Protein AF-A0A183KPP9-F1 (afdb_monomer_lite)

Secondary structure (DSSP, 8-state):
-HHHHHHHS--S------S----TTSTHHHHHHHT--------HHHHHHTTSSPPP-------PPPHHHHHHHHH---

Organism: NCBI:txid6186

Structure (mmCIF, N/CA/C/O backbone):
data_AF-A0A183KPP9-F1
#
_entry.id   AF-A0A183KPP9-F1
#
loop_
_atom_site.group_PDB
_atom_site.id
_atom_site.type_symbol
_atom_site.label_atom_id
_atom_site.label_alt_id
_atom_site.label_comp_id
_atom_site.label_asym_id
_atom_site.label_entity_id
_atom_site.label_seq_id
_atom_site.pdbx_PDB_ins_code
_atom_site.Cartn_x
_atom_site.Cartn_y
_atom_site.Cartn_z
_atom_site.occupancy
_atom_site.B_iso_or_equiv
_atom_site.auth_seq_id
_atom_site.auth_comp_id
_atom_site.auth_asym_id
_atom_site.auth_atom_id
_atom_site.pdbx_PDB_model_num
ATOM 1 N N . MET A 1 1 ? -8.725 17.331 3.767 1.00 73.44 1 MET A N 1
ATOM 2 C CA . MET A 1 1 ? -10.140 16.897 3.679 1.00 73.44 1 MET A CA 1
ATOM 3 C C . MET A 1 1 ? -10.597 16.172 4.948 1.00 73.44 1 MET A C 1
ATOM 5 O O . MET A 1 1 ? -11.445 16.719 5.636 1.00 73.44 1 MET A O 1
ATOM 9 N N . PHE A 1 2 ? -9.986 15.040 5.330 1.00 78.81 2 PHE A N 1
ATOM 10 C CA . PHE A 1 2 ? -10.358 14.267 6.533 1.00 78.81 2 PHE A CA 1
ATOM 11 C C . PHE A 1 2 ? -10.414 15.075 7.838 1.00 78.81 2 PHE A C 1
ATOM 13 O O . PHE A 1 2 ? -11.427 15.030 8.527 1.00 78.81 2 PHE A O 1
ATOM 20 N N . ARG A 1 3 ? -9.386 15.882 8.144 1.00 84.31 3 ARG A N 1
ATOM 21 C CA . ARG A 1 3 ? -9.385 16.733 9.353 1.00 84.31 3 ARG A CA 1
ATOM 22 C C . ARG A 1 3 ? -10.619 17.643 9.442 1.00 84.31 3 ARG A C 1
ATOM 24 O O . ARG A 1 3 ? -11.195 17.758 10.510 1.00 84.31 3 ARG A O 1
ATOM 31 N N . ARG A 1 4 ? -11.068 18.219 8.317 1.00 90.25 4 ARG A N 1
ATOM 32 C CA . ARG A 1 4 ? -12.269 19.075 8.275 1.00 90.25 4 ARG A CA 1
ATOM 33 C C . ARG A 1 4 ? -13.543 18.290 8.581 1.00 90.25 4 ARG A C 1
ATOM 35 O O . ARG A 1 4 ? -14.388 18.773 9.320 1.00 90.25 4 ARG A O 1
ATOM 42 N N . VAL A 1 5 ? -13.687 17.084 8.033 1.00 90.12 5 VAL A N 1
ATOM 43 C CA . VAL A 1 5 ? -14.869 16.246 8.295 1.00 90.12 5 VAL A CA 1
ATOM 44 C C . VAL A 1 5 ? -14.929 15.859 9.769 1.00 90.12 5 VAL A C 1
ATOM 46 O O . VAL A 1 5 ? -15.981 15.979 10.380 1.00 90.12 5 VAL A O 1
ATOM 49 N N . LEU A 1 6 ? -13.793 15.491 10.364 1.00 88.06 6 LEU A N 1
ATOM 50 C CA . LEU A 1 6 ? -13.716 15.110 11.777 1.00 88.06 6 LEU A CA 1
ATOM 51 C C . LEU A 1 6 ? -14.000 16.271 12.739 1.00 88.06 6 LEU A C 1
ATOM 53 O O . LEU A 1 6 ? -14.445 16.024 13.854 1.00 88.06 6 LEU A O 1
ATOM 57 N N . THR A 1 7 ? -13.753 17.517 12.323 1.00 89.25 7 THR A N 1
ATOM 58 C CA . THR A 1 7 ? -14.148 18.706 13.096 1.00 89.25 7 THR A CA 1
ATOM 59 C C . THR A 1 7 ? -15.617 19.080 12.909 1.00 89.25 7 THR A C 1
ATOM 61 O O . THR A 1 7 ? -16.203 19.673 13.806 1.00 89.25 7 THR A O 1
ATOM 64 N N . LEU A 1 8 ? -16.208 18.766 11.751 1.00 94.25 8 LEU A N 1
ATOM 65 C CA . LEU A 1 8 ? -17.593 19.123 11.422 1.00 94.25 8 LEU A CA 1
ATOM 66 C C . LEU A 1 8 ? -18.603 18.084 11.921 1.00 94.25 8 LEU A C 1
ATOM 68 O O . LEU A 1 8 ? -19.687 18.445 12.364 1.00 94.25 8 LEU A O 1
ATOM 72 N N . VAL A 1 9 ? -18.257 16.800 11.841 1.00 92.06 9 VAL A N 1
ATOM 73 C CA . VAL A 1 9 ? -19.130 15.685 12.213 1.00 92.06 9 VAL A CA 1
ATOM 74 C C . VAL A 1 9 ? -18.622 15.077 13.512 1.00 92.06 9 VAL A C 1
ATOM 76 O O . VAL A 1 9 ? -17.602 14.385 13.538 1.00 92.06 9 VAL A O 1
ATOM 79 N N . GLN A 1 10 ? -19.350 15.329 14.596 1.00 91.62 10 GLN A N 1
ATOM 80 C CA . GLN A 1 10 ? -19.081 14.717 15.891 1.00 91.62 10 GLN A CA 1
ATOM 81 C C . GLN A 1 10 ? -19.717 13.326 15.942 1.00 91.62 10 GLN A C 1
ATOM 83 O O . GLN A 1 10 ? -20.928 13.178 15.812 1.00 91.62 10 GLN A O 1
ATOM 88 N N . ALA A 1 11 ? -18.889 12.301 16.126 1.00 91.62 11 ALA A N 1
ATOM 89 C CA . ALA A 1 11 ? -19.321 10.916 16.250 1.00 91.62 11 ALA A CA 1
ATOM 90 C C . ALA A 1 11 ? -18.528 10.226 17.361 1.00 91.62 11 ALA A C 1
ATOM 92 O O . ALA A 1 11 ? -17.321 10.439 17.488 1.00 91.62 11 ALA A O 1
ATOM 93 N N . HIS A 1 12 ? -19.208 9.380 18.139 1.00 91.44 12 HIS A N 1
ATOM 94 C CA . HIS A 1 12 ? -18.584 8.594 19.205 1.00 91.44 12 HIS A CA 1
ATOM 95 C C . HIS A 1 12 ? -17.672 7.487 18.649 1.00 91.44 12 HIS A C 1
ATOM 97 O O . HIS A 1 12 ? -16.623 7.201 19.216 1.00 91.44 12 HIS A O 1
ATOM 103 N N . CYS A 1 13 ? -18.045 6.898 17.509 1.00 91.81 13 CYS A N 1
ATOM 104 C CA . CYS A 1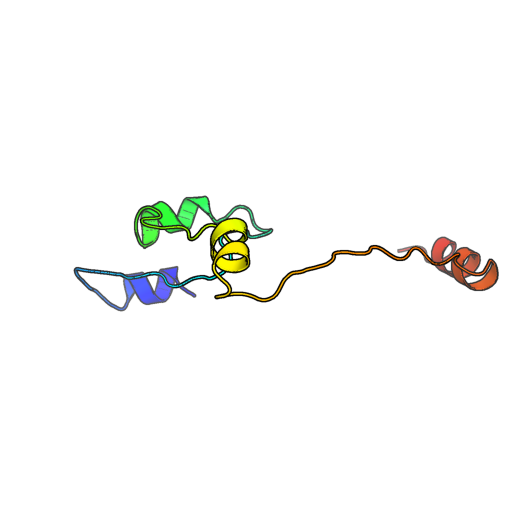 13 ? -17.295 5.830 16.852 1.00 91.81 13 CYS A CA 1
ATOM 105 C C . CYS A 1 13 ? -16.959 6.220 15.409 1.00 91.81 13 CYS A C 1
ATOM 107 O O . CYS A 1 13 ? -17.786 6.799 14.704 1.00 91.81 13 CYS A O 1
ATOM 109 N N . LYS A 1 14 ? -15.750 5.872 14.963 1.00 92.12 14 LYS A N 1
ATOM 110 C CA . LYS A 1 14 ? -15.253 6.102 13.601 1.00 92.12 14 LYS A CA 1
ATOM 111 C C . LYS A 1 14 ? -14.666 4.796 13.074 1.00 92.12 14 LYS A C 1
ATOM 113 O O . LYS A 1 14 ? -13.996 4.088 13.818 1.00 92.12 14 LYS A O 1
ATOM 118 N N . LEU A 1 15 ? -14.894 4.494 11.798 1.00 92.25 15 LEU A N 1
ATOM 119 C CA . LEU A 1 15 ? -14.347 3.313 11.133 1.00 92.25 15 LEU A CA 1
ATOM 120 C C . LEU A 1 15 ? -13.615 3.743 9.861 1.00 92.25 15 LEU A C 1
ATOM 122 O O . LEU A 1 15 ? -14.211 4.356 8.978 1.00 92.25 15 LEU A O 1
ATOM 126 N N . GLY A 1 16 ? -12.320 3.438 9.783 1.00 91.44 16 GLY A N 1
ATOM 127 C CA . GLY A 1 16 ? -11.510 3.655 8.587 1.00 91.44 16 GLY A CA 1
ATOM 128 C C . GLY A 1 16 ? -11.408 2.372 7.772 1.00 91.44 16 GLY A C 1
ATOM 129 O O . GLY A 1 16 ? -10.825 1.400 8.244 1.00 91.44 16 GLY A O 1
ATOM 130 N N . LEU A 1 17 ? -11.949 2.371 6.554 1.00 93.06 17 LEU A N 1
ATOM 131 C CA . LEU A 1 17 ? -11.783 1.279 5.595 1.00 93.06 17 LEU A CA 1
ATOM 132 C C . LEU A 1 17 ? -10.769 1.720 4.538 1.00 93.06 17 LEU A C 1
ATOM 134 O O . LEU A 1 17 ? -11.045 2.627 3.756 1.00 93.06 17 LEU A O 1
ATOM 138 N N . THR A 1 18 ? -9.586 1.108 4.538 1.00 90.69 18 THR A N 1
ATOM 139 C CA . THR A 1 18 ? -8.545 1.360 3.536 1.00 90.69 18 THR A CA 1
ATOM 140 C C . THR A 1 18 ? -7.888 0.050 3.125 1.00 90.69 18 THR A C 1
ATOM 142 O O . THR A 1 18 ? -7.652 -0.812 3.969 1.00 90.69 18 THR A O 1
ATOM 145 N N . ALA A 1 19 ? -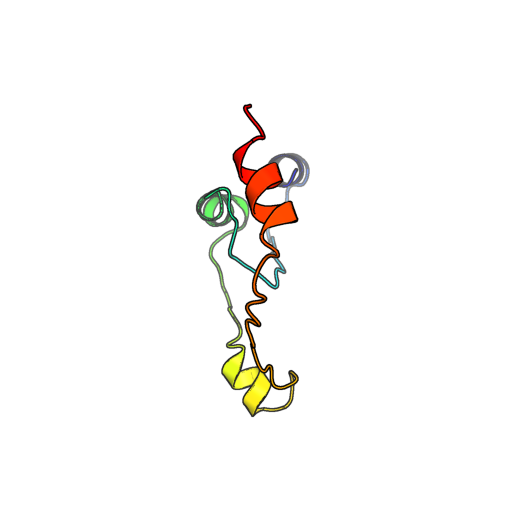7.600 -0.102 1.834 1.00 91.25 19 ALA A N 1
ATOM 146 C CA . ALA A 1 19 ? -6.876 -1.261 1.312 1.00 91.25 19 ALA A CA 1
ATOM 147 C C . ALA A 1 19 ? -5.353 -1.095 1.447 1.00 91.25 19 ALA A C 1
ATOM 149 O O . ALA A 1 19 ? -4.632 -2.072 1.618 1.00 91.25 19 ALA A O 1
ATOM 150 N N . THR A 1 20 ? -4.866 0.147 1.396 1.00 88.00 20 THR A N 1
ATOM 151 C CA . THR A 1 20 ? -3.442 0.488 1.458 1.00 88.00 20 THR A CA 1
ATOM 152 C C . THR A 1 20 ? -3.199 1.495 2.572 1.00 88.00 20 THR A C 1
ATOM 154 O O . THR A 1 20 ? -3.878 2.522 2.656 1.00 88.00 20 THR A O 1
ATOM 157 N N . LEU A 1 21 ? -2.232 1.206 3.442 1.00 82.56 21 LEU A N 1
ATOM 158 C CA . LEU A 1 21 ? -1.870 2.087 4.556 1.00 82.56 21 LEU A CA 1
ATOM 159 C C . LEU A 1 21 ? -0.688 3.008 4.225 1.00 82.56 21 LEU A C 1
ATOM 161 O O . LEU A 1 21 ? -0.491 4.010 4.902 1.00 82.56 21 LEU A O 1
ATOM 165 N N . VAL A 1 22 ? 0.088 2.677 3.193 1.00 84.38 22 VAL A N 1
ATOM 166 C CA . VAL A 1 22 ? 1.277 3.434 2.788 1.00 84.38 22 VAL A CA 1
ATOM 167 C C . VAL A 1 22 ? 0.866 4.698 2.031 1.00 84.38 22 VAL A C 1
ATOM 169 O O . VAL A 1 22 ? -0.056 4.681 1.215 1.00 84.38 22 VAL A O 1
ATOM 172 N N . ARG A 1 23 ? 1.556 5.798 2.325 1.00 84.94 23 ARG A N 1
ATOM 173 C CA . ARG A 1 23 ? 1.418 7.116 1.707 1.00 84.94 23 ARG A CA 1
ATOM 174 C C . ARG A 1 23 ? 2.812 7.703 1.536 1.00 84.94 23 ARG A C 1
ATOM 176 O O . ARG A 1 23 ? 3.650 7.535 2.413 1.00 84.94 23 ARG A O 1
ATOM 183 N N . GLU A 1 24 ? 3.014 8.430 0.448 1.00 88.25 24 GLU A N 1
ATOM 184 C CA . GLU A 1 24 ? 4.296 9.056 0.098 1.00 88.25 24 GLU A CA 1
ATOM 185 C C . GLU A 1 24 ? 4.570 10.358 0.873 1.00 88.25 24 GLU A C 1
ATOM 187 O O . GLU A 1 24 ? 5.653 10.918 0.777 1.00 88.25 24 GLU A O 1
ATOM 192 N N . ASP A 1 25 ? 3.590 10.867 1.630 1.00 87.25 25 ASP A N 1
ATOM 193 C CA . ASP A 1 25 ? 3.651 12.166 2.311 1.00 87.25 25 ASP A CA 1
ATOM 194 C C . ASP A 1 25 ? 3.974 12.082 3.812 1.00 87.25 25 ASP A C 1
ATOM 196 O O . ASP A 1 25 ? 3.781 13.073 4.517 1.00 87.25 25 ASP A O 1
ATOM 200 N N . ASP A 1 26 ? 4.387 10.910 4.311 1.00 81.00 26 ASP A N 1
ATOM 201 C CA . ASP A 1 26 ? 4.719 10.607 5.718 1.00 81.00 26 ASP A CA 1
ATOM 202 C C . ASP A 1 26 ? 3.628 10.937 6.762 1.00 81.00 26 ASP A C 1
ATOM 204 O O . ASP A 1 26 ? 3.831 10.817 7.970 1.00 81.00 26 ASP A O 1
ATOM 208 N N . LYS A 1 27 ? 2.409 11.281 6.330 1.00 84.56 27 LYS A N 1
ATOM 209 C CA . LYS A 1 27 ? 1.295 11.694 7.211 1.00 84.56 27 LYS A CA 1
ATOM 210 C C . LYS A 1 27 ? 0.449 10.533 7.730 1.00 84.56 27 LYS A C 1
ATOM 212 O O . LYS A 1 27 ? -0.670 10.733 8.202 1.00 84.56 27 LYS A O 1
ATOM 217 N N . ILE A 1 28 ? 0.944 9.304 7.638 1.00 83.44 28 ILE A N 1
ATOM 218 C CA . ILE A 1 28 ? 0.235 8.114 8.139 1.00 83.44 28 ILE A CA 1
ATOM 219 C C . ILE A 1 28 ? 0.116 8.163 9.663 1.00 83.44 28 ILE A C 1
ATOM 221 O O . ILE A 1 28 ? -0.909 7.775 10.221 1.00 83.44 28 ILE A O 1
ATOM 225 N N . THR A 1 29 ? 1.136 8.680 10.344 1.00 81.88 29 THR A N 1
ATOM 226 C CA . THR A 1 29 ? 1.168 8.819 11.808 1.00 81.88 29 THR A CA 1
ATOM 227 C C . THR A 1 29 ? 0.027 9.691 12.335 1.00 81.88 29 THR A C 1
ATOM 229 O O . THR A 1 29 ? -0.538 9.387 13.387 1.00 81.88 29 THR A O 1
ATOM 232 N N . ASP A 1 30 ? -0.399 10.694 11.563 1.00 84.44 30 ASP A N 1
ATOM 233 C CA . ASP A 1 30 ? -1.532 11.559 11.899 1.00 84.44 30 ASP A CA 1
ATOM 234 C C . ASP A 1 30 ? -2.871 10.805 11.948 1.00 84.44 30 ASP A C 1
ATOM 236 O O . ASP A 1 30 ? -3.7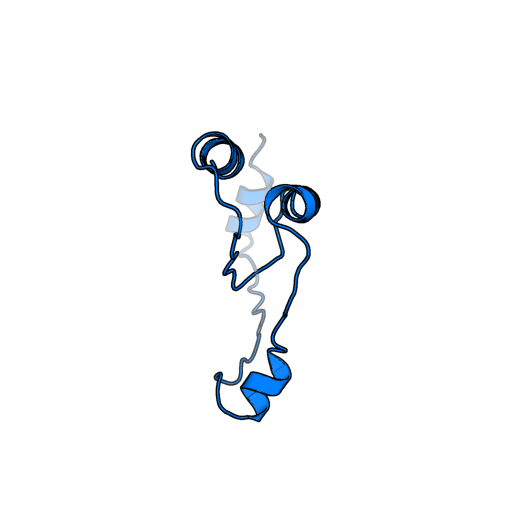80 11.213 12.676 1.00 84.44 30 ASP A O 1
ATOM 240 N N . LEU A 1 31 ? -3.034 9.710 11.190 1.00 83.69 31 LEU A N 1
ATOM 241 C CA . LEU A 1 31 ? -4.298 8.960 11.157 1.00 83.69 31 LEU A CA 1
ATOM 242 C C . LEU A 1 31 ? -4.626 8.332 12.516 1.00 83.69 31 LEU A C 1
ATOM 244 O O . LEU A 1 31 ? -5.797 8.314 12.906 1.00 83.69 31 LEU A O 1
ATOM 248 N N . ASN A 1 32 ? -3.598 7.882 13.243 1.00 82.88 32 ASN A N 1
ATOM 249 C CA . ASN A 1 32 ? -3.759 7.254 14.554 1.00 82.88 32 ASN A CA 1
ATOM 250 C C . ASN A 1 32 ? -4.417 8.201 15.561 1.00 82.88 32 ASN A C 1
ATOM 252 O O . ASN A 1 32 ? -5.248 7.777 16.357 1.00 82.88 32 ASN A O 1
ATOM 256 N N . PHE A 1 33 ? -4.086 9.492 15.497 1.00 83.56 33 PHE A N 1
ATOM 257 C CA . PHE A 1 33 ? -4.696 10.505 16.356 1.00 83.56 33 PHE A CA 1
ATOM 258 C C . PHE A 1 33 ? -6.111 10.890 15.898 1.00 83.56 33 PHE A C 1
ATOM 260 O O . PHE A 1 33 ? -6.986 11.186 16.707 1.00 83.56 33 PHE A O 1
ATOM 267 N N . LEU A 1 34 ? -6.351 10.902 14.586 1.00 86.56 34 LEU A N 1
ATOM 268 C CA . LEU A 1 34 ? -7.603 11.394 14.008 1.00 86.56 34 LEU A CA 1
ATOM 269 C C . LEU A 1 34 ? -8.767 10.396 14.111 1.00 86.56 34 LEU A C 1
ATOM 271 O O . LEU A 1 34 ? -9.920 10.794 14.340 1.00 86.56 34 LEU A O 1
ATOM 275 N N . ILE A 1 35 ? -8.472 9.116 13.890 1.00 88.62 35 ILE A N 1
ATOM 276 C CA . ILE A 1 35 ? -9.463 8.034 13.801 1.00 88.62 35 ILE A CA 1
ATOM 277 C C . ILE A 1 35 ? -9.233 6.986 14.894 1.00 88.62 35 ILE A C 1
ATOM 279 O O . ILE A 1 35 ? -10.208 6.445 15.409 1.00 88.62 35 ILE A O 1
ATOM 283 N N . GLY A 1 36 ? -7.977 6.741 15.270 1.00 89.81 36 GLY A N 1
ATOM 284 C CA . GLY A 1 36 ? -7.584 5.698 16.215 1.00 89.81 36 GLY A CA 1
ATOM 285 C C . GLY A 1 36 ? -6.551 4.737 15.615 1.00 89.81 36 GLY A C 1
ATOM 286 O O . GLY A 1 36 ? -6.183 4.877 14.446 1.00 89.81 36 GLY A O 1
ATOM 287 N N . PRO A 1 37 ? -6.071 3.758 16.399 1.00 91.19 37 PRO A N 1
ATOM 288 C CA . PRO A 1 37 ? -5.061 2.805 15.949 1.00 91.19 37 PRO A CA 1
ATOM 289 C C . PRO A 1 37 ? -5.600 1.858 14.867 1.00 91.19 37 PRO A C 1
ATOM 291 O O . PRO A 1 37 ? -6.801 1.587 14.788 1.00 91.19 37 PRO A O 1
ATOM 294 N N . LYS A 1 38 ? -4.697 1.281 14.065 1.00 90.31 38 LYS A N 1
ATOM 295 C CA . LYS A 1 38 ? -5.034 0.185 13.146 1.00 90.31 38 LYS A CA 1
ATOM 296 C C . LYS A 1 38 ? -5.470 -1.047 13.944 1.00 90.31 38 LYS A C 1
ATOM 298 O O . LYS A 1 38 ? -4.663 -1.635 14.655 1.00 90.31 38 LYS A O 1
ATOM 303 N N . LEU A 1 39 ? -6.731 -1.443 13.786 1.00 93.38 39 LEU A N 1
ATOM 304 C CA . LEU A 1 39 ? -7.299 -2.598 14.489 1.00 93.38 39 LEU A CA 1
ATOM 305 C C . LEU A 1 39 ? -7.015 -3.925 13.784 1.00 93.38 39 LEU A C 1
ATOM 307 O O . LEU A 1 39 ? -6.819 -4.942 14.441 1.00 93.38 39 LEU A O 1
ATOM 311 N N . TYR A 1 40 ? -7.015 -3.925 12.452 1.00 93.38 40 TYR A N 1
ATOM 312 C CA . TYR A 1 40 ? -6.871 -5.139 11.663 1.00 93.38 40 TYR A CA 1
ATOM 313 C C . TYR A 1 40 ? -6.175 -4.848 10.337 1.00 93.38 40 TYR A C 1
ATOM 315 O O . TYR A 1 40 ? -6.443 -3.838 9.688 1.00 93.38 40 TYR A O 1
ATOM 323 N N . GLU A 1 41 ? -5.296 -5.760 9.938 1.00 92.75 41 GLU A N 1
ATOM 324 C CA . GLU A 1 41 ? -4.690 -5.805 8.615 1.00 92.75 41 GLU A CA 1
ATOM 325 C C . GLU A 1 41 ? -4.742 -7.246 8.132 1.00 92.75 41 GLU A C 1
ATOM 327 O O . GLU A 1 41 ? -4.222 -8.151 8.786 1.00 92.75 41 GLU A O 1
ATOM 332 N N . ALA A 1 42 ? -5.408 -7.464 7.003 1.00 93.06 42 ALA A N 1
ATOM 333 C CA . ALA A 1 42 ? -5.471 -8.788 6.418 1.00 93.06 42 ALA A CA 1
ATOM 334 C C . ALA A 1 42 ? -4.148 -9.110 5.718 1.00 93.06 42 ALA A C 1
ATOM 336 O O . ALA A 1 42 ? -3.630 -8.309 4.938 1.00 93.06 42 ALA A O 1
ATOM 337 N N . ASN A 1 43 ? -3.624 -10.310 5.961 1.00 91.81 43 ASN A N 1
ATOM 338 C CA . ASN A 1 43 ? -2.439 -10.785 5.265 1.00 91.81 43 ASN A CA 1
ATOM 339 C C . ASN A 1 43 ? -2.802 -11.211 3.835 1.00 91.81 43 ASN A C 1
ATOM 341 O O . ASN A 1 43 ? -3.540 -12.174 3.619 1.00 91.81 43 ASN A O 1
ATOM 345 N N . TRP A 1 44 ? -2.240 -10.508 2.855 1.00 91.62 44 TRP A N 1
ATOM 346 C CA . TRP A 1 44 ? -2.485 -10.736 1.433 1.00 91.62 44 TRP A CA 1
ATOM 347 C C . TRP A 1 44 ? -2.051 -12.140 0.994 1.00 91.62 44 TRP A C 1
ATOM 349 O O . TRP A 1 44 ? -2.756 -12.783 0.217 1.00 91.62 44 TRP A O 1
ATOM 359 N N . LEU A 1 45 ? -0.940 -12.651 1.538 1.00 90.25 45 LEU A N 1
ATOM 360 C CA . LEU A 1 45 ? -0.428 -13.985 1.209 1.00 90.25 45 LEU A CA 1
ATOM 361 C C . LEU A 1 45 ? -1.377 -15.086 1.687 1.00 90.25 45 LEU A C 1
ATOM 363 O O . LEU A 1 45 ? -1.625 -16.041 0.955 1.00 90.25 45 LEU A O 1
ATOM 367 N N . GLU A 1 46 ? -1.958 -14.942 2.879 1.00 93.69 46 GLU A N 1
ATOM 368 C CA . GLU A 1 46 ? -2.949 -15.897 3.383 1.00 93.69 46 GLU A CA 1
ATOM 369 C C . GLU A 1 46 ? -4.246 -15.850 2.578 1.00 93.69 46 GLU A C 1
ATOM 371 O O . GLU A 1 46 ? -4.802 -16.895 2.244 1.00 93.69 46 GLU A O 1
ATOM 376 N N . LEU A 1 47 ? -4.731 -14.652 2.237 1.00 93.62 47 LEU A N 1
ATOM 377 C CA . LEU A 1 47 ? -5.932 -14.501 1.414 1.00 93.62 47 LEU A CA 1
ATOM 378 C C . LEU A 1 47 ? -5.746 -15.126 0.025 1.00 93.62 47 LEU A C 1
ATOM 380 O O . LEU A 1 47 ? -6.653 -15.791 -0.478 1.00 93.62 47 LEU A O 1
ATOM 384 N N . GLN A 1 48 ? -4.556 -14.975 -0.558 1.00 94.44 48 GLN A N 1
ATOM 385 C CA . GLN A 1 48 ? -4.174 -15.634 -1.803 1.00 94.44 48 GLN A CA 1
ATOM 386 C C . GLN A 1 48 ? -4.114 -17.164 -1.649 1.00 94.44 48 GLN A C 1
ATOM 388 O O . GLN A 1 48 ? -4.616 -17.894 -2.505 1.00 94.44 48 GLN A O 1
ATOM 393 N N . GLN A 1 49 ? -3.522 -17.673 -0.563 1.00 93.56 49 GLN A N 1
ATOM 394 C CA . GLN A 1 49 ? -3.442 -19.116 -0.292 1.00 93.56 49 GLN A CA 1
ATOM 395 C C . GLN A 1 49 ? -4.824 -19.752 -0.089 1.00 93.56 49 GLN A C 1
ATOM 397 O O . GLN A 1 49 ? -5.055 -20.863 -0.560 1.00 93.56 49 GLN A O 1
ATOM 402 N N . ARG A 1 50 ? -5.749 -19.038 0.564 1.00 95.62 50 ARG A N 1
ATOM 403 C CA . ARG A 1 50 ? -7.136 -19.476 0.799 1.00 95.62 50 ARG A CA 1
ATOM 404 C C . ARG A 1 50 ? -8.047 -19.322 -0.426 1.00 95.62 50 ARG A C 1
ATOM 406 O O . ARG A 1 50 ? -9.200 -19.733 -0.369 1.00 95.62 50 ARG A O 1
ATOM 413 N N . GLY A 1 51 ? -7.551 -18.741 -1.520 1.00 94.12 51 GLY A N 1
ATOM 414 C CA . GLY A 1 51 ? -8.305 -18.568 -2.765 1.00 94.12 51 GLY A CA 1
ATOM 415 C C . GLY A 1 51 ? -9.26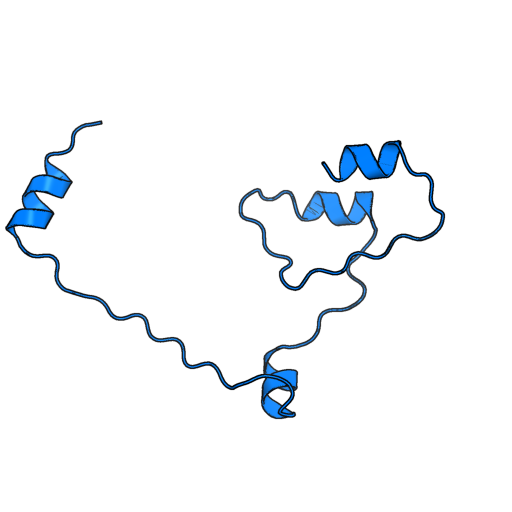8 -17.375 -2.780 1.00 94.12 51 GLY A C 1
ATOM 416 O O . GLY A 1 51 ? -10.096 -17.293 -3.681 1.00 94.12 51 GLY A O 1
ATOM 417 N N . PHE A 1 52 ? -9.164 -16.443 -1.825 1.00 94.94 52 PHE A N 1
ATOM 418 C CA . PHE A 1 52 ? -9.960 -15.207 -1.821 1.00 94.94 52 PHE A CA 1
ATOM 419 C C . PHE A 1 52 ? -9.419 -14.148 -2.792 1.00 94.94 52 PHE A C 1
ATOM 421 O O . PHE A 1 52 ? -10.175 -13.298 -3.254 1.00 94.94 52 PHE A O 1
ATOM 428 N N . ILE A 1 53 ? -8.113 -14.181 -3.084 1.00 93.62 53 ILE A N 1
ATOM 429 C CA . ILE A 1 53 ? -7.429 -13.244 -3.987 1.00 93.62 53 ILE A CA 1
ATOM 430 C C . ILE A 1 53 ? -6.628 -14.039 -5.027 1.00 93.62 53 ILE A C 1
ATOM 432 O O . ILE A 1 53 ? -6.070 -15.096 -4.724 1.00 93.62 53 ILE A O 1
ATOM 436 N N . ALA A 1 54 ? -6.572 -13.537 -6.263 1.00 95.62 54 ALA A N 1
ATOM 437 C CA . ALA A 1 54 ? -5.778 -14.129 -7.337 1.00 95.62 54 ALA A CA 1
ATOM 438 C C . ALA A 1 54 ? -4.268 -14.089 -7.032 1.00 95.62 54 ALA A C 1
ATOM 440 O O . ALA A 1 54 ? -3.776 -13.191 -6.351 1.00 95.62 54 ALA A O 1
ATOM 441 N N . ARG A 1 55 ? -3.514 -15.057 -7.567 1.00 93.12 55 ARG A N 1
ATOM 442 C CA . ARG A 1 55 ? -2.053 -15.086 -7.418 1.00 93.12 55 ARG A CA 1
ATOM 443 C C . ARG A 1 55 ? -1.408 -14.038 -8.315 1.00 93.12 55 ARG A C 1
ATOM 445 O O . ARG A 1 55 ? -1.649 -14.036 -9.519 1.00 93.12 55 ARG A O 1
ATOM 452 N N . VAL A 1 56 ? -0.572 -13.188 -7.730 1.00 94.00 56 VAL A N 1
ATOM 453 C CA . VAL A 1 56 ? 0.158 -12.147 -8.463 1.00 94.00 56 VAL A CA 1
ATOM 454 C C . VAL A 1 56 ? 1.550 -12.652 -8.840 1.00 94.00 56 VAL A C 1
ATOM 456 O O . VAL A 1 56 ? 2.247 -13.238 -8.013 1.00 94.00 56 VAL A O 1
ATOM 459 N N . GLN A 1 57 ? 1.960 -12.397 -10.083 1.00 95.12 57 GLN A N 1
ATOM 460 C CA . GLN A 1 57 ? 3.338 -12.552 -10.543 1.00 95.12 57 GLN A CA 1
ATOM 461 C C . GLN A 1 57 ? 3.869 -11.171 -10.936 1.00 95.12 57 GLN A C 1
ATOM 463 O O . GLN A 1 57 ? 3.451 -10.606 -11.945 1.00 95.12 57 GLN A O 1
ATOM 468 N N . CYS A 1 58 ? 4.770 -10.618 -10.126 1.00 96.19 58 CYS A N 1
ATOM 469 C CA . CYS A 1 58 ? 5.411 -9.339 -10.418 1.00 96.19 58 CYS A CA 1
ATOM 470 C C . CYS A 1 58 ? 6.585 -9.564 -11.377 1.00 96.19 58 CYS A C 1
ATOM 472 O O . CYS A 1 58 ? 7.464 -10.376 -11.091 1.00 96.19 58 CYS A O 1
ATOM 474 N N . ALA A 1 59 ? 6.606 -8.843 -12.495 1.00 96.56 59 ALA A N 1
ATOM 475 C CA . ALA A 1 59 ? 7.718 -8.839 -13.436 1.00 96.56 59 ALA A CA 1
ATOM 476 C C . ALA A 1 59 ? 8.057 -7.395 -13.802 1.00 96.56 59 ALA A C 1
ATOM 478 O O . ALA A 1 59 ? 7.202 -6.658 -14.290 1.00 96.56 59 ALA A O 1
ATOM 479 N N . GLU A 1 60 ? 9.305 -7.004 -13.570 1.00 97.25 60 GLU A N 1
ATOM 480 C CA . GLU A 1 60 ? 9.848 -5.743 -14.058 1.00 97.25 60 GLU A CA 1
ATOM 481 C C . GLU A 1 60 ? 10.616 -6.028 -15.349 1.00 97.25 60 GLU A C 1
ATOM 483 O O . GLU A 1 60 ? 11.641 -6.714 -15.343 1.00 97.25 60 GLU A O 1
ATOM 488 N N . VAL A 1 61 ? 10.076 -5.563 -16.475 1.00 96.44 61 VAL A N 1
ATOM 489 C CA . VAL A 1 61 ? 10.671 -5.785 -17.795 1.00 96.44 61 VAL A CA 1
ATOM 490 C C . VAL A 1 61 ? 11.420 -4.528 -18.203 1.00 96.44 61 VAL A C 1
ATOM 492 O O . VAL A 1 61 ? 10.824 -3.521 -18.579 1.00 96.44 61 VAL A O 1
ATOM 495 N N . TRP A 1 62 ? 12.742 -4.605 -18.119 1.00 96.44 62 TRP A N 1
ATOM 496 C CA . TRP A 1 62 ? 13.640 -3.533 -18.520 1.00 96.44 62 TRP A CA 1
ATOM 497 C C . TRP A 1 62 ? 13.810 -3.548 -20.040 1.00 96.44 62 TRP A C 1
ATOM 499 O O . TRP A 1 62 ? 14.173 -4.573 -20.619 1.00 96.44 62 TRP A O 1
ATOM 509 N N . CYS A 1 63 ? 13.574 -2.407 -20.684 1.00 95.38 63 CYS A N 1
ATOM 510 C CA . CYS A 1 63 ? 13.761 -2.243 -22.123 1.00 95.38 63 CYS A CA 1
ATOM 511 C C . CYS A 1 63 ? 14.976 -1.346 -22.393 1.00 95.38 63 CYS A C 1
ATOM 513 O O . CYS A 1 63 ? 15.090 -0.290 -21.763 1.00 95.38 63 CYS A O 1
ATOM 515 N N . PRO A 1 64 ? 15.875 -1.717 -23.325 1.00 94.88 64 PRO A N 1
ATOM 516 C CA . PRO A 1 64 ? 16.967 -0.838 -23.709 1.00 94.88 64 PRO A CA 1
ATOM 517 C C . PRO A 1 64 ? 16.397 0.430 -24.353 1.00 94.88 64 PRO A C 1
ATOM 519 O O . PRO A 1 64 ? 15.575 0.364 -25.268 1.00 94.88 64 PRO A O 1
ATOM 522 N N . VAL A 1 65 ? 16.841 1.588 -23.871 1.00 94.75 65 VAL A N 1
ATOM 523 C CA . VAL A 1 65 ? 16.515 2.880 -24.482 1.00 94.75 65 VAL A CA 1
ATOM 524 C C . VAL A 1 65 ? 17.325 3.014 -25.769 1.00 94.75 65 VAL A C 1
ATOM 526 O O . VAL A 1 65 ? 18.517 2.701 -25.782 1.00 94.75 65 VAL A O 1
ATOM 529 N N . THR A 1 66 ? 16.701 3.471 -26.859 1.00 96.81 66 THR A N 1
ATOM 530 C CA . THR A 1 66 ? 17.460 3.698 -28.095 1.00 96.81 66 THR A CA 1
ATOM 531 C C . THR A 1 66 ? 18.411 4.889 -27.924 1.00 96.81 66 THR A C 1
ATOM 533 O O . THR A 1 66 ? 18.083 5.838 -27.199 1.00 96.81 66 THR A O 1
ATOM 536 N N . PRO A 1 67 ? 19.589 4.877 -28.572 1.00 94.75 67 PRO A N 1
ATOM 537 C CA . PRO A 1 67 ? 20.583 5.934 -28.396 1.00 94.75 67 PRO A CA 1
ATOM 538 C C . PRO A 1 67 ? 20.049 7.341 -28.696 1.00 94.75 67 PRO A C 1
ATOM 540 O O . PRO A 1 67 ? 20.442 8.299 -28.032 1.00 94.75 67 PRO A O 1
ATOM 543 N N . GLU A 1 68 ? 19.129 7.470 -29.654 1.00 95.25 68 GLU A N 1
ATOM 544 C CA . GLU A 1 68 ? 18.522 8.744 -30.050 1.00 95.25 68 GLU A CA 1
ATOM 545 C C . GLU A 1 68 ? 17.676 9.329 -28.914 1.00 95.25 68 GLU A C 1
ATOM 547 O O . GLU A 1 68 ? 17.866 10.488 -28.548 1.00 95.25 68 GLU A O 1
ATOM 552 N N . PHE A 1 69 ? 16.798 8.521 -28.306 1.00 94.38 69 PHE A N 1
ATOM 553 C CA . PHE A 1 69 ? 15.976 8.954 -27.172 1.00 94.38 69 PHE A CA 1
ATOM 554 C C . PHE A 1 69 ? 16.820 9.251 -25.937 1.00 94.38 69 PHE A C 1
ATOM 556 O O . PHE A 1 69 ? 16.553 10.226 -25.237 1.00 94.38 69 PHE A O 1
ATOM 563 N N . TYR A 1 70 ? 17.855 8.448 -25.680 1.00 94.75 70 TYR A N 1
ATOM 564 C CA . TYR A 1 70 ? 18.738 8.676 -24.538 1.00 94.75 70 TYR A CA 1
ATOM 565 C C . TYR A 1 70 ? 19.526 9.984 -24.678 1.00 94.75 70 TYR A C 1
ATOM 567 O O . TYR A 1 70 ? 19.664 10.734 -23.713 1.00 94.75 70 TYR A O 1
ATOM 575 N N . ARG A 1 71 ? 19.996 10.297 -25.892 1.00 94.31 71 ARG A N 1
ATOM 576 C CA . ARG A 1 71 ? 20.697 11.553 -26.179 1.00 94.31 71 ARG A CA 1
ATOM 577 C C . ARG A 1 71 ? 19.800 12.770 -25.952 1.00 94.31 71 ARG A C 1
ATOM 579 O O . ARG A 1 71 ? 20.228 13.704 -25.285 1.00 94.31 71 ARG A O 1
ATOM 586 N N . GLU A 1 72 ? 18.572 12.759 -26.473 1.00 93.38 72 GLU A N 1
ATOM 587 C CA . GLU A 1 72 ? 17.636 13.871 -26.251 1.00 93.38 72 GLU A CA 1
ATOM 588 C C . GLU A 1 72 ? 17.229 13.989 -24.778 1.00 93.38 72 GLU A C 1
ATOM 590 O O . GLU A 1 72 ? 17.186 15.098 -24.256 1.00 93.38 72 GLU A O 1
ATOM 595 N N . TYR A 1 73 ? 17.018 12.867 -24.080 1.00 92.50 73 TYR A N 1
ATOM 596 C CA . TYR A 1 73 ? 16.723 12.855 -22.643 1.00 92.50 73 TYR A CA 1
ATOM 597 C C . TYR A 1 73 ? 17.799 13.578 -21.818 1.00 92.50 73 TYR A C 1
ATOM 599 O O . TYR A 1 73 ? 17.470 14.365 -20.935 1.00 92.50 73 TYR A O 1
ATOM 607 N N . LEU A 1 74 ? 19.081 13.354 -22.129 1.00 93.75 74 LEU A N 1
ATOM 608 C CA . LEU A 1 74 ? 20.200 14.015 -21.446 1.00 93.75 74 LEU A CA 1
ATOM 609 C C . LEU A 1 74 ? 20.372 15.495 -21.821 1.00 93.75 74 LEU A C 1
ATOM 611 O O . LEU A 1 74 ? 20.935 16.252 -21.036 1.00 93.75 74 LEU A O 1
ATOM 615 N N . ASN A 1 75 ? 19.911 15.906 -23.004 1.00 93.19 75 ASN A N 1
ATOM 616 C CA . ASN A 1 75 ? 20.026 17.286 -23.486 1.00 93.19 75 ASN A CA 1
ATOM 617 C C . ASN A 1 75 ? 18.932 18.217 -22.931 1.00 93.19 75 ASN A C 1
ATOM 619 O O . ASN A 1 75 ? 18.992 19.428 -23.158 1.00 93.19 75 ASN A O 1
ATOM 623 N N . VAL A 1 76 ? 17.933 17.683 -22.217 1.00 87.38 76 VAL A N 1
ATOM 624 C CA . VAL A 1 76 ? 16.923 18.495 -21.528 1.00 87.38 76 VAL A CA 1
ATOM 625 C C . VA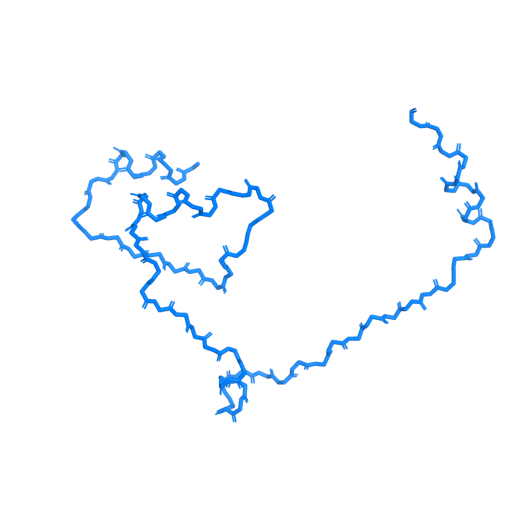L A 1 76 ? 17.562 19.158 -20.304 1.00 87.38 76 VAL A C 1
ATOM 627 O O . VAL A 1 76 ? 17.664 18.564 -19.233 1.00 87.38 76 VAL A O 1
ATOM 630 N N . SER A 1 77 ? 17.981 20.412 -20.462 1.00 72.50 77 SER A N 1
ATOM 631 C CA . SER A 1 77 ? 18.318 21.297 -19.344 1.00 72.50 77 SER A CA 1
ATOM 632 C C . SER A 1 77 ? 17.034 21.890 -18.753 1.00 72.50 77 SER A C 1
ATOM 634 O O . SER A 1 77 ? 16.271 22.528 -19.481 1.00 72.50 77 SER A O 1
ATOM 636 N N . TYR A 1 78 ? 16.806 21.682 -17.453 1.00 60.25 78 TYR A N 1
ATOM 637 C CA . TYR A 1 78 ? 15.811 22.416 -16.656 1.00 60.25 78 TYR A CA 1
ATOM 638 C C . TYR A 1 78 ? 16.395 23.718 -16.105 1.00 60.25 78 TYR A C 1
ATOM 640 O O . TYR A 1 78 ? 17.597 23.715 -15.750 1.00 60.25 78 TYR A O 1
#

InterPro domains:
  IPR027417 P-loop containing nucleoside triphosphate hydrolase [G3DSA:3.40.50.300] (1-47)
  IPR027417 P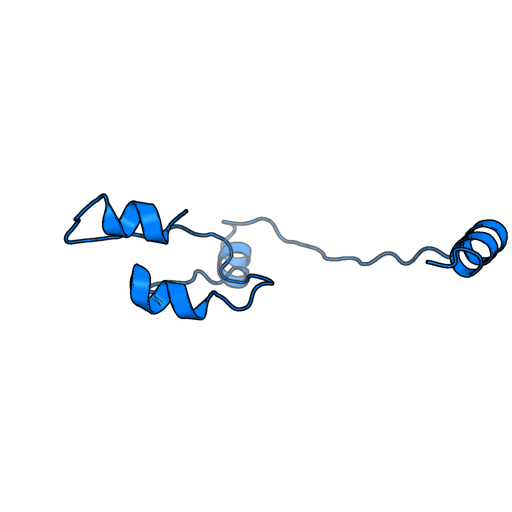-loop containing nucleoside triphosphate hydrolase [G3DSA:3.40.50.300] (48-78)
  IPR032438 ERCC3/RAD25/XPB helicase, C-terminal domain [PF16203] (47-76)
  IPR050615 ATP-dependent DNA Helicase [PTHR11274] (1-75)

Sequence (78 aa):
MFRRVLTLVQAHCKLGLTATLVREDDKITDLNFLIGPKLYEANWLELQQRGFIARVQCAEVWCPVTPEFYREYLNVSY

Foldseek 3Di:
DLVVCLVVDDDPADDDDDLDQDDPPPCSVVCCVRHHDDPDDDDPVVCCVVVVDPDDDDDDDDDDDDPVVVVVVVVDDD

Radius of gyration: 21.63 Å; chains: 1; bounding box: 40×42×49 Å

pLDDT: mean 90.18, std 6.18, range [60.25, 97.25]